Protein AF-A0A954EZQ6-F1 (afdb_monomer_lite)

Sequence (171 aa):
MSSPERQFYWQCGAFLAGLAVITGAFAAHGLQGQLEALYAGKTKEVMGQTVPAATKYLEDFKTAAQYQMYHAIGLLCLAATPGPSSLRSARVAAWSFLIGIGLFSGSLYLLVLTGLTWLGAITPFGGTAFIIGWGALALTTRSPGKNSRVVQMDSQEWDSATADTVVKPNS

Foldseek 3Di:
DDLVVLVVLLVVLVVLLVVLVVQLVCLVPPQLVVLCVVQPPHWDQDPNDTDRPSVVLSVLSNVLSVLSNVLSVLSNVLSPDDDDWPPVLSVLLSVLSVVLNCQASVLSVCCSVPVPCVSVVSNVVSVVSNVSNVVSSVNRDRPPDPPPVVVVVVVVVVVVVVVVVPPDDDD

Radius of gyration: 26.85 Å; chains: 1; bounding box: 71×43×84 Å

Secondary structure (DSSP, 8-state):
--HHHHHHHHHHHHHHHHHHHHHHHHHHHTHHHHHHHHTTT-EEEETTEEEEHHHHHHHHHHHHHHHHHHHHHHHHHHHH--S---HHHHHHHHHHHHHHIIIIIIHHHHHHHH--GGGGGTHHHHHHHHHHHHHHHHT---PPPTTHHHHHHHHHHHHHHHHTTSS----

Structure (mmCIF, N/CA/C/O backbone):
data_AF-A0A954EZQ6-F1
#
_entry.id   AF-A0A954EZQ6-F1
#
loop_
_atom_site.group_PDB
_atom_site.id
_atom_site.type_symbol
_atom_site.label_atom_id
_atom_site.label_alt_id
_atom_site.label_comp_id
_atom_site.label_asym_id
_atom_site.label_entity_id
_atom_site.label_seq_id
_atom_site.pdbx_PDB_ins_code
_atom_site.Cartn_x
_atom_site.Cartn_y
_atom_site.Cartn_z
_atom_site.occupancy
_atom_site.B_iso_or_equiv
_atom_site.auth_seq_id
_atom_site.auth_comp_id
_atom_site.auth_asym_id
_atom_site.auth_atom_id
_atom_site.pdbx_PDB_model_num
ATOM 1 N N . MET A 1 1 ? 11.420 -2.971 -21.369 1.00 74.94 1 MET A N 1
ATOM 2 C CA . MET A 1 1 ? 9.946 -3.077 -21.236 1.00 74.94 1 MET A CA 1
ATOM 3 C C . MET A 1 1 ? 9.306 -2.532 -22.500 1.00 74.94 1 MET A C 1
ATOM 5 O O . MET A 1 1 ? 9.811 -1.529 -23.000 1.00 74.94 1 MET A O 1
ATOM 9 N N . SER A 1 2 ? 8.281 -3.189 -23.047 1.00 81.81 2 SER A N 1
ATOM 10 C CA . SER A 1 2 ? 7.569 -2.676 -24.234 1.00 81.81 2 SER A CA 1
ATOM 11 C C . SER A 1 2 ? 6.758 -1.415 -23.888 1.00 81.81 2 SER A C 1
ATOM 13 O O . SER A 1 2 ? 6.499 -1.149 -22.710 1.00 81.81 2 SER A O 1
ATOM 15 N N . SER A 1 3 ? 6.384 -0.598 -24.881 1.00 83.44 3 SER A N 1
ATOM 16 C CA . SER A 1 3 ? 5.552 0.591 -24.632 1.00 83.44 3 SER A CA 1
ATOM 17 C C . SER A 1 3 ? 4.174 0.259 -24.034 1.00 83.44 3 SER A C 1
ATOM 19 O O . SER A 1 3 ? 3.806 0.954 -23.085 1.00 83.44 3 SER A O 1
ATOM 21 N N . PRO A 1 4 ? 3.455 -0.811 -24.448 1.00 89.06 4 PRO A N 1
ATOM 22 C CA . PRO A 1 4 ? 2.161 -1.140 -23.848 1.00 89.06 4 PRO A CA 1
ATOM 23 C C . PRO A 1 4 ? 2.285 -1.605 -22.393 1.00 89.06 4 PRO A C 1
ATOM 25 O O . PRO A 1 4 ? 1.511 -1.173 -21.546 1.00 89.06 4 PRO A O 1
ATOM 28 N N . GLU A 1 5 ? 3.293 -2.423 -22.062 1.00 88.75 5 GLU A N 1
ATOM 29 C CA . GLU A 1 5 ? 3.537 -2.855 -20.672 1.00 88.75 5 GLU A CA 1
ATOM 30 C C . GLU A 1 5 ? 3.806 -1.665 -19.747 1.00 88.75 5 GLU A C 1
ATOM 32 O O . GLU A 1 5 ? 3.310 -1.606 -18.625 1.00 88.75 5 GLU A O 1
ATOM 37 N N . ARG A 1 6 ? 4.581 -0.689 -20.226 1.00 90.62 6 ARG A N 1
ATOM 38 C CA . ARG A 1 6 ? 4.871 0.534 -19.476 1.00 90.62 6 ARG A CA 1
ATOM 39 C C 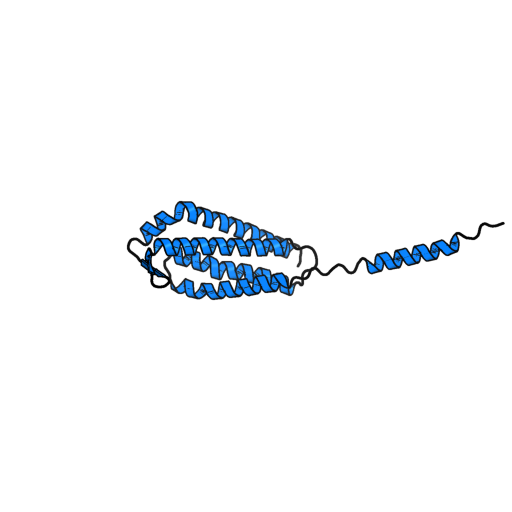. ARG A 1 6 ? 3.607 1.336 -19.196 1.00 90.62 6 ARG A C 1
ATOM 41 O O . ARG A 1 6 ? 3.417 1.786 -18.070 1.00 90.62 6 ARG A O 1
ATOM 48 N N . GLN A 1 7 ? 2.756 1.494 -20.207 1.00 93.62 7 GLN A N 1
ATOM 49 C CA . GLN A 1 7 ? 1.482 2.189 -20.070 1.00 93.62 7 GLN A CA 1
ATOM 50 C C . GLN A 1 7 ? 0.552 1.462 -19.095 1.00 93.62 7 GLN A C 1
ATOM 52 O O . GLN A 1 7 ? -0.052 2.110 -18.245 1.00 93.62 7 GLN A O 1
ATOM 57 N N . PHE A 1 8 ? 0.494 0.131 -19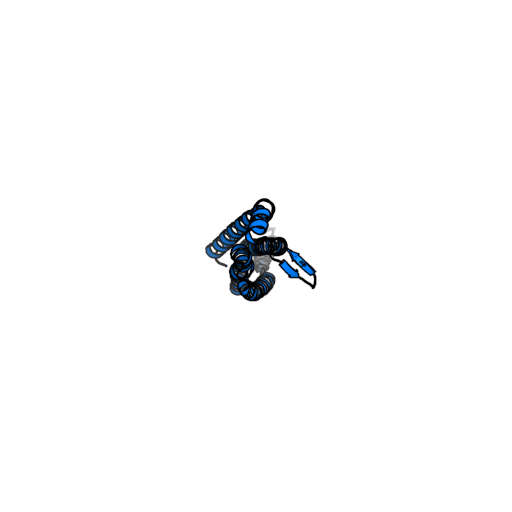.164 1.00 95.44 8 PHE A N 1
ATOM 58 C CA . PHE A 1 8 ? -0.272 -0.684 -18.225 1.00 95.44 8 PHE A CA 1
ATOM 59 C C . PHE A 1 8 ? 0.183 -0.455 -16.776 1.00 95.44 8 PHE A C 1
ATOM 61 O O . PHE A 1 8 ? -0.629 -0.107 -15.923 1.00 95.44 8 PHE A O 1
ATOM 68 N N . TYR A 1 9 ? 1.487 -0.558 -16.492 1.00 95.81 9 TYR A N 1
ATOM 69 C CA . TYR A 1 9 ? 1.998 -0.336 -15.134 1.00 95.81 9 TYR A CA 1
ATOM 70 C C . TYR A 1 9 ? 1.796 1.101 -14.649 1.00 95.81 9 TYR A C 1
ATOM 72 O O . TYR A 1 9 ? 1.488 1.307 -13.477 1.00 95.81 9 TYR A O 1
ATOM 80 N N . TRP A 1 10 ? 1.902 2.087 -15.542 1.00 96.88 10 TRP A N 1
ATOM 81 C CA . TRP A 1 10 ? 1.571 3.474 -15.227 1.00 96.88 10 TRP A CA 1
ATOM 82 C C . TRP A 1 10 ? 0.104 3.629 -14.809 1.00 96.88 10 TRP A C 1
ATOM 84 O O . TRP A 1 10 ? -0.184 4.215 -13.768 1.00 96.88 10 TRP A O 1
ATOM 94 N N . GLN A 1 11 ? -0.825 3.067 -15.589 1.00 98.19 11 GLN A N 1
ATOM 95 C CA . GLN A 1 11 ? -2.260 3.111 -15.299 1.00 98.19 11 GLN A CA 1
ATOM 96 C C . GLN A 1 11 ? -2.589 2.412 -13.978 1.00 98.19 11 GLN A C 1
ATOM 98 O O . GLN A 1 11 ? -3.281 2.990 -13.142 1.00 98.19 11 GLN A O 1
ATOM 103 N N . CYS A 1 12 ? -2.046 1.211 -13.753 1.00 98.31 12 CYS A N 1
ATOM 104 C CA . CYS A 1 12 ? -2.189 0.499 -12.485 1.00 98.31 12 CYS A CA 1
ATOM 105 C C . CYS A 1 12 ? -1.655 1.329 -11.313 1.00 98.31 12 CYS A C 1
ATOM 107 O O . CYS A 1 12 ? -2.338 1.459 -10.302 1.00 98.31 12 CYS A O 1
ATOM 109 N N . GLY A 1 13 ? -0.461 1.915 -11.444 1.00 98.38 13 GLY A N 1
ATOM 110 C CA . GLY A 1 13 ? 0.148 2.738 -10.400 1.00 98.38 13 GLY A CA 1
ATOM 111 C C . GLY A 1 13 ? -0.699 3.965 -10.070 1.00 98.38 13 GLY A C 1
ATOM 112 O O . GLY A 1 13 ? -0.988 4.215 -8.904 1.00 98.38 13 GLY A O 1
ATOM 113 N N . ALA A 1 14 ? -1.175 4.683 -11.087 1.00 98.62 14 ALA A N 1
ATOM 114 C CA . ALA A 1 14 ? -2.024 5.857 -10.904 1.00 98.62 14 ALA A CA 1
ATOM 115 C C . ALA A 1 14 ? -3.366 5.495 -10.249 1.00 98.62 14 ALA A C 1
ATOM 117 O O . ALA A 1 14 ? -3.800 6.158 -9.307 1.00 98.62 14 ALA A O 1
ATOM 118 N N . PHE A 1 15 ? -3.999 4.41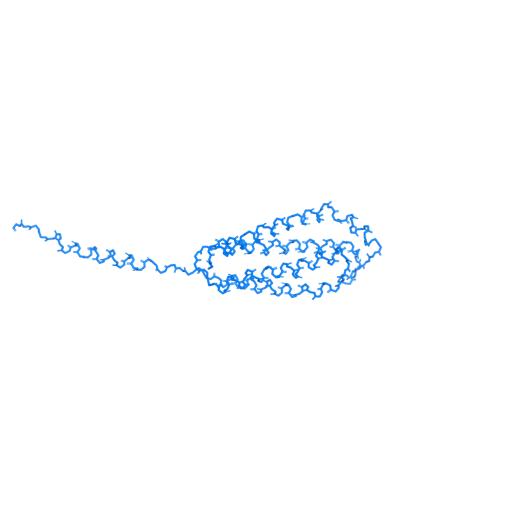3 -10.706 1.00 98.75 15 PHE A N 1
ATOM 119 C CA . PHE A 1 15 ? -5.259 3.931 -10.150 1.00 98.75 15 PHE A CA 1
ATOM 120 C C . PHE A 1 15 ? -5.112 3.506 -8.684 1.00 98.75 15 PHE A C 1
ATOM 122 O O . PHE A 1 15 ? -5.884 3.937 -7.828 1.00 98.75 15 PHE A O 1
ATOM 129 N N . LEU A 1 16 ? -4.084 2.714 -8.369 1.00 98.75 16 LEU A N 1
ATOM 130 C CA . LEU A 1 16 ? -3.816 2.251 -7.007 1.00 98.75 16 LEU A CA 1
ATOM 131 C C . LEU A 1 16 ? -3.428 3.404 -6.075 1.00 98.75 16 LEU A C 1
ATOM 133 O O . LEU A 1 16 ? -3.856 3.413 -4.922 1.00 98.75 16 LEU A O 1
ATOM 137 N N . ALA A 1 17 ? -2.686 4.403 -6.559 1.00 98.75 17 ALA A N 1
ATOM 138 C CA . ALA A 1 17 ? -2.405 5.616 -5.795 1.00 98.75 17 ALA A CA 1
ATOM 139 C C . ALA A 1 17 ? -3.699 6.391 -5.491 1.00 98.75 17 ALA A C 1
ATOM 141 O O . ALA A 1 17 ? -3.933 6.764 -4.344 1.00 98.75 17 ALA A O 1
ATOM 142 N N . GLY A 1 18 ? -4.585 6.559 -6.478 1.00 98.75 18 GLY A N 1
ATOM 143 C CA . GLY A 1 18 ? -5.896 7.186 -6.281 1.00 98.75 18 GLY A CA 1
ATOM 144 C C . GLY A 1 18 ? -6.752 6.456 -5.240 1.00 98.75 18 GLY A C 1
ATOM 145 O O . GLY A 1 18 ? -7.281 7.081 -4.321 1.00 98.75 18 GLY A O 1
ATOM 146 N N . LEU A 1 19 ? -6.818 5.123 -5.311 1.00 98.75 19 LEU A N 1
ATOM 147 C CA . LEU A 1 19 ? -7.505 4.309 -4.303 1.00 98.75 19 LEU A CA 1
ATOM 148 C C . LEU A 1 19 ? -6.882 4.449 -2.904 1.00 98.75 19 LEU A C 1
ATOM 150 O O . LEU A 1 19 ? -7.604 4.446 -1.906 1.00 98.75 19 LEU A O 1
ATOM 154 N N . ALA A 1 20 ? -5.561 4.604 -2.811 1.00 98.62 20 ALA A N 1
ATOM 155 C CA . ALA A 1 20 ? -4.883 4.815 -1.535 1.00 98.62 20 ALA A CA 1
ATOM 156 C C . ALA A 1 20 ? -5.244 6.178 -0.924 1.00 98.62 20 ALA A C 1
ATOM 158 O O . ALA A 1 20 ? -5.446 6.268 0.284 1.00 98.62 20 ALA A O 1
ATOM 159 N N . VAL A 1 21 ? -5.401 7.225 -1.746 1.00 98.56 21 VAL A N 1
ATOM 160 C CA . VAL A 1 21 ? -5.910 8.528 -1.280 1.00 98.56 21 VAL A CA 1
ATOM 161 C C . VAL A 1 21 ? -7.342 8.399 -0.770 1.00 98.56 21 VAL A C 1
ATOM 163 O O . VAL A 1 21 ? -7.634 8.869 0.325 1.00 98.56 21 VAL A O 1
ATOM 166 N N . ILE A 1 22 ? -8.225 7.739 -1.528 1.00 98.50 22 ILE A N 1
ATOM 167 C CA . ILE A 1 22 ? -9.637 7.564 -1.150 1.00 98.50 22 ILE A CA 1
ATOM 168 C C . ILE A 1 22 ? -9.747 6.832 0.190 1.00 98.50 22 ILE A C 1
ATOM 170 O O . ILE A 1 22 ? -10.408 7.307 1.113 1.00 98.50 22 ILE A O 1
ATOM 174 N N . THR A 1 23 ? -9.066 5.692 0.318 1.00 98.12 23 THR A N 1
ATOM 175 C CA . THR A 1 23 ? -9.073 4.901 1.556 1.00 98.12 23 THR A CA 1
ATOM 176 C C . THR A 1 23 ? -8.411 5.651 2.713 1.00 98.12 23 THR A C 1
ATOM 178 O O . THR A 1 23 ? -8.950 5.651 3.816 1.00 98.12 23 THR A O 1
ATOM 181 N N . GLY A 1 24 ? -7.302 6.357 2.482 1.00 97.88 24 GLY A N 1
ATOM 182 C CA . GLY A 1 24 ? -6.643 7.179 3.499 1.00 97.88 24 GLY A CA 1
ATOM 183 C C . GLY A 1 24 ? -7.519 8.327 4.012 1.00 97.88 24 GLY A C 1
ATOM 184 O O . GLY A 1 24 ? -7.630 8.521 5.222 1.00 97.88 24 GLY A O 1
ATOM 185 N N . ALA A 1 25 ? -8.199 9.047 3.116 1.00 97.88 25 ALA A N 1
ATOM 186 C CA . ALA A 1 25 ? -9.134 10.114 3.476 1.00 97.88 25 ALA A CA 1
ATOM 187 C C . ALA A 1 25 ? -10.344 9.569 4.248 1.00 97.88 25 ALA A C 1
ATOM 189 O O . ALA A 1 25 ? -10.742 10.133 5.269 1.00 97.88 25 ALA A O 1
ATOM 190 N N . PHE A 1 26 ? -10.886 8.428 3.809 1.00 97.19 26 PHE A N 1
ATOM 191 C CA . PHE A 1 26 ? -11.951 7.734 4.527 1.00 97.19 26 PHE A CA 1
ATOM 192 C C . PHE A 1 26 ? -11.509 7.324 5.937 1.00 97.19 26 PHE A C 1
ATOM 194 O O . PHE A 1 26 ? -12.237 7.557 6.900 1.00 97.19 26 PHE A O 1
ATOM 201 N N . ALA A 1 27 ? -10.289 6.805 6.088 1.00 97.12 27 ALA A N 1
ATOM 202 C CA . ALA A 1 27 ? -9.722 6.469 7.389 1.00 97.12 27 ALA A CA 1
ATOM 203 C C . ALA A 1 27 ? -9.563 7.699 8.296 1.00 97.12 27 ALA A C 1
ATOM 205 O O . ALA A 1 27 ? -9.825 7.625 9.492 1.00 97.12 27 ALA A O 1
ATOM 206 N N . ALA A 1 28 ? -9.132 8.833 7.743 1.00 94.69 28 ALA A N 1
ATOM 207 C CA . ALA A 1 28 ? -8.884 10.051 8.509 1.00 94.69 28 ALA A CA 1
ATOM 208 C C . ALA A 1 28 ? -10.167 10.738 9.004 1.00 94.69 28 ALA A C 1
ATOM 210 O O . ALA A 1 28 ? -10.143 11.345 10.072 1.00 94.69 28 ALA A O 1
ATOM 211 N N . HIS A 1 29 ? -11.264 10.650 8.246 1.00 94.38 29 HIS A N 1
ATOM 212 C CA . HIS A 1 29 ? -12.448 11.481 8.494 1.00 94.38 29 HIS A CA 1
ATOM 213 C C . HIS A 1 29 ? -13.752 10.710 8.731 1.00 94.38 29 HIS A C 1
ATOM 215 O O . HIS A 1 29 ? -14.646 11.250 9.373 1.00 94.38 29 HIS A O 1
ATOM 221 N N . GLY A 1 30 ? -13.893 9.479 8.225 1.00 93.06 30 GLY A N 1
ATOM 222 C CA . GLY A 1 30 ? -15.172 8.752 8.242 1.00 93.06 30 GLY A CA 1
ATOM 223 C C . GLY A 1 30 ? -15.158 7.410 8.973 1.00 93.06 30 GLY A C 1
ATOM 224 O O . GLY A 1 30 ? -16.184 6.988 9.502 1.00 93.06 30 GLY A O 1
ATOM 225 N N . LEU A 1 31 ? -14.011 6.730 9.023 1.00 95.19 31 LEU A N 1
ATOM 226 C CA . LEU A 1 31 ? -13.949 5.338 9.471 1.00 95.19 31 LEU A CA 1
ATOM 227 C C . LEU A 1 31 ? -13.983 5.176 10.997 1.00 95.19 31 LEU A C 1
ATOM 229 O O . LEU A 1 31 ? -14.521 4.187 11.487 1.00 95.19 31 LEU A O 1
ATOM 233 N N . GLN A 1 32 ? -13.430 6.128 11.758 1.00 94.38 32 GLN A N 1
ATOM 234 C CA . GLN A 1 32 ? -13.267 5.984 13.210 1.00 94.38 32 GLN A CA 1
ATOM 235 C C . GLN A 1 32 ? -14.593 5.685 13.925 1.00 94.38 32 GLN A C 1
ATOM 237 O O . GLN A 1 32 ? -14.692 4.673 14.616 1.00 94.38 32 GLN A O 1
ATOM 242 N N . GLY A 1 33 ? -15.626 6.504 13.701 1.00 93.50 33 GLY A N 1
ATOM 243 C CA . GLY A 1 33 ? -16.929 6.309 14.345 1.00 93.50 33 GLY A CA 1
ATOM 244 C C . GLY A 1 33 ? -17.602 4.986 13.957 1.00 93.50 33 GLY A C 1
ATOM 245 O O . GLY A 1 33 ? -18.256 4.354 14.783 1.00 93.50 33 GLY A O 1
ATOM 246 N N . GLN A 1 34 ? -17.393 4.510 12.723 1.00 95.06 34 GLN A N 1
ATOM 247 C CA . GLN A 1 34 ? -17.907 3.206 12.293 1.00 95.06 34 GLN A CA 1
ATOM 248 C C . GLN A 1 34 ? -17.207 2.051 13.015 1.00 95.06 34 GLN A C 1
ATOM 250 O O . GLN A 1 34 ? -17.867 1.097 13.420 1.00 95.06 34 GLN A O 1
ATOM 255 N N . LEU A 1 35 ? -15.887 2.136 13.208 1.00 96.19 35 LEU A N 1
ATOM 256 C CA . LEU A 1 35 ? -15.131 1.119 13.941 1.00 96.19 35 LEU A CA 1
ATOM 257 C C . LEU A 1 35 ? -15.452 1.131 15.437 1.00 96.19 35 LEU A C 1
ATOM 259 O O . LEU A 1 35 ? -15.553 0.062 16.035 1.00 96.19 35 LEU A O 1
ATOM 263 N N . GLU A 1 36 ? -15.643 2.308 16.035 1.00 95.44 36 GLU A N 1
ATOM 264 C CA . GLU A 1 36 ? -16.081 2.444 17.429 1.00 95.44 36 GLU A CA 1
ATOM 265 C C . GLU A 1 36 ? -17.443 1.780 17.651 1.00 95.44 36 GLU A C 1
ATOM 267 O O . GLU A 1 36 ? -17.610 1.059 18.632 1.00 95.44 36 GLU A O 1
ATOM 272 N N . ALA A 1 37 ? -18.382 1.934 16.711 1.00 94.75 37 ALA A N 1
ATOM 273 C CA . ALA A 1 37 ? -19.671 1.249 16.756 1.00 94.75 37 ALA A CA 1
ATOM 274 C C . ALA A 1 37 ? -19.544 -0.270 16.513 1.00 94.75 37 ALA A C 1
ATOM 276 O O . ALA A 1 37 ? -20.093 -1.068 17.272 1.00 94.75 37 ALA A O 1
ATOM 277 N N . LEU A 1 38 ? -18.801 -0.687 15.480 1.00 94.31 38 LEU A N 1
ATOM 278 C CA . LEU A 1 38 ? -18.662 -2.094 15.074 1.00 94.31 38 LEU A CA 1
ATOM 279 C C . LEU A 1 38 ? -17.896 -2.948 16.102 1.00 94.31 38 LEU A C 1
ATOM 281 O O . LEU A 1 38 ? -18.148 -4.149 16.247 1.00 94.31 38 LEU A O 1
ATOM 285 N N . TYR A 1 39 ? -16.959 -2.334 16.825 1.00 94.88 39 TYR A N 1
ATOM 286 C CA . TYR A 1 39 ? -16.093 -2.995 17.801 1.00 94.88 39 TYR A CA 1
ATOM 287 C C . TYR A 1 39 ? -16.264 -2.446 19.225 1.00 94.88 39 TYR A C 1
ATOM 289 O O . TYR A 1 39 ? -15.358 -2.594 20.048 1.00 94.88 39 TYR A O 1
ATOM 297 N N . ALA A 1 40 ? -17.420 -1.853 19.535 1.00 94.06 40 ALA A N 1
ATOM 298 C CA . ALA A 1 40 ? -17.735 -1.326 20.860 1.00 94.06 40 ALA A CA 1
ATOM 299 C C . ALA A 1 40 ? -17.470 -2.367 21.963 1.00 94.06 40 ALA A C 1
ATOM 301 O O . ALA A 1 40 ? -17.889 -3.523 21.870 1.00 94.06 40 ALA A O 1
ATOM 302 N N . GLY A 1 41 ? -16.733 -1.962 23.001 1.00 90.19 41 GLY A N 1
ATOM 303 C CA . GLY A 1 41 ? -16.384 -2.818 24.140 1.00 90.19 41 GLY A CA 1
ATOM 304 C C . GLY A 1 41 ? -15.359 -3.924 23.853 1.00 90.19 41 GLY A C 1
ATOM 305 O O . GLY A 1 41 ? -14.958 -4.620 24.782 1.00 90.19 41 GLY A O 1
ATOM 306 N N . LYS A 1 42 ? -14.895 -4.092 22.606 1.00 93.62 42 LYS A N 1
ATOM 307 C CA . LYS A 1 42 ? -13.824 -5.041 22.272 1.00 93.62 42 LYS A CA 1
ATOM 308 C C . LYS A 1 42 ? -12.465 -4.382 22.459 1.00 93.62 42 LYS A C 1
ATOM 310 O O . LYS A 1 42 ? -12.241 -3.244 22.043 1.00 93.62 42 LYS A O 1
ATOM 315 N N . THR A 1 43 ? -11.531 -5.131 23.021 1.00 93.38 43 THR A N 1
ATOM 316 C CA . THR A 1 43 ? -10.154 -4.693 23.238 1.00 93.38 43 THR A CA 1
ATOM 317 C C . THR A 1 43 ? -9.173 -5.610 22.524 1.00 93.38 43 THR A C 1
ATOM 319 O O . THR A 1 43 ? -9.486 -6.754 22.185 1.00 93.38 43 THR A O 1
ATOM 322 N N . LYS A 1 44 ? -7.979 -5.084 22.263 1.00 90.88 44 LYS A N 1
ATOM 323 C CA . LYS A 1 44 ? -6.827 -5.851 21.805 1.00 90.88 44 LYS A CA 1
ATOM 324 C C . LYS A 1 44 ? -5.632 -5.543 22.681 1.00 90.88 44 LYS A C 1
ATOM 326 O O . LYS A 1 44 ? -5.414 -4.398 23.064 1.00 90.88 44 LYS A O 1
ATOM 331 N N . GLU A 1 45 ? -4.855 -6.572 22.963 1.00 90.31 45 GLU A N 1
ATOM 332 C CA . GLU A 1 45 ? -3.577 -6.414 23.632 1.00 90.31 45 GLU A CA 1
ATOM 333 C C . GLU A 1 45 ? -2.500 -6.121 22.584 1.00 90.31 45 GLU A C 1
ATOM 335 O O . GLU A 1 45 ? -2.318 -6.873 21.624 1.00 90.31 45 GLU A O 1
ATOM 340 N N . VAL A 1 46 ? -1.815 -4.994 22.741 1.00 86.50 46 VAL A N 1
ATOM 341 C CA . VAL A 1 46 ? -0.726 -4.551 21.873 1.00 86.50 46 VAL A CA 1
ATOM 342 C C . VAL A 1 46 ? 0.440 -4.194 22.780 1.00 86.50 46 VAL A C 1
ATOM 344 O O . VAL A 1 46 ? 0.329 -3.300 23.611 1.00 86.50 46 VAL A O 1
ATOM 347 N N . MET A 1 47 ? 1.552 -4.921 22.650 1.00 85.31 47 MET A N 1
ATOM 348 C CA . MET A 1 47 ? 2.769 -4.701 23.450 1.00 85.31 47 MET A CA 1
ATOM 349 C C . MET A 1 47 ? 2.518 -4.702 24.975 1.00 85.31 47 MET A C 1
ATOM 351 O O . MET A 1 47 ? 3.102 -3.906 25.705 1.00 85.31 47 MET A O 1
ATOM 355 N N . GLY A 1 48 ? 1.630 -5.578 25.458 1.00 87.44 48 GLY A N 1
ATOM 356 C CA . GLY A 1 48 ? 1.274 -5.673 26.881 1.00 87.44 48 GLY A CA 1
ATOM 357 C C . GLY A 1 48 ? 0.301 -4.596 27.373 1.00 87.44 48 GLY A C 1
ATOM 358 O O . GLY A 1 48 ? -0.015 -4.549 28.559 1.00 87.44 48 GLY A O 1
ATOM 359 N N . GLN A 1 49 ? -0.186 -3.721 26.487 1.00 90.06 49 GLN A N 1
ATOM 360 C CA . GLN A 1 49 ? -1.198 -2.717 26.804 1.00 90.06 49 GLN A CA 1
ATOM 361 C C . GLN A 1 49 ? -2.535 -3.079 26.163 1.00 90.06 49 GLN A C 1
ATOM 363 O O . GLN A 1 49 ? -2.611 -3.446 24.991 1.00 90.06 49 GLN A O 1
ATOM 368 N N . THR A 1 50 ? -3.613 -2.960 26.937 1.00 90.88 50 THR A N 1
ATOM 369 C CA . THR A 1 50 ? -4.971 -3.173 26.431 1.00 90.88 50 THR A CA 1
ATOM 370 C C . THR A 1 50 ? -5.471 -1.887 25.789 1.00 90.88 50 THR A C 1
ATOM 372 O O . THR A 1 50 ? -5.686 -0.891 26.477 1.00 90.88 50 THR A O 1
ATOM 375 N N . VAL A 1 51 ? -5.669 -1.913 24.474 1.00 93.50 51 VAL A N 1
ATOM 376 C CA . VAL A 1 51 ? -6.200 -0.788 23.698 1.00 93.50 51 VAL A CA 1
ATOM 377 C C . VAL A 1 51 ? -7.576 -1.129 23.122 1.00 93.50 51 VAL A C 1
ATOM 379 O O . VAL A 1 51 ? -7.874 -2.308 22.889 1.00 93.50 51 VAL A O 1
ATOM 382 N N . PRO A 1 52 ? -8.444 -0.134 22.870 1.00 94.75 52 PRO A N 1
ATOM 383 C CA . PRO A 1 52 ? -9.693 -0.367 22.154 1.00 94.75 52 PRO A CA 1
ATOM 384 C C . PRO A 1 52 ? -9.430 -1.022 20.791 1.00 94.75 52 PRO A C 1
ATOM 386 O O . PRO A 1 52 ? -8.550 -0.603 20.042 1.00 94.75 52 PRO A O 1
ATOM 389 N N . ALA A 1 53 ? -10.203 -2.044 20.423 1.00 94.81 53 ALA A N 1
ATOM 390 C CA . ALA A 1 53 ? -10.011 -2.718 19.138 1.00 94.81 53 ALA A CA 1
ATOM 391 C C . ALA A 1 53 ? -10.211 -1.753 17.954 1.00 94.81 53 ALA A C 1
ATOM 393 O O . ALA A 1 53 ? -9.502 -1.849 16.955 1.00 94.81 53 ALA A O 1
ATOM 394 N N . ALA A 1 54 ? -11.128 -0.789 18.096 1.00 95.31 54 ALA A N 1
ATOM 395 C CA . ALA A 1 54 ? -11.395 0.237 17.093 1.00 95.31 54 ALA A CA 1
ATOM 396 C C . ALA A 1 54 ? -10.157 1.086 16.757 1.00 95.31 54 ALA A C 1
ATOM 398 O O . ALA A 1 54 ? -9.898 1.327 15.579 1.00 95.31 54 ALA A O 1
ATOM 399 N N . THR A 1 55 ? -9.360 1.492 17.754 1.00 94.94 55 THR A N 1
ATOM 400 C CA . THR A 1 55 ? -8.159 2.310 17.513 1.00 94.94 55 THR A CA 1
ATOM 401 C C . THR A 1 55 ? -7.094 1.503 16.784 1.00 94.94 55 THR A C 1
ATOM 403 O O . THR A 1 55 ? -6.571 1.957 15.769 1.00 94.94 55 THR A O 1
ATOM 406 N N . LYS A 1 56 ? -6.850 0.263 17.223 1.00 95.56 56 LYS A N 1
ATOM 407 C CA . LYS A 1 56 ? -5.896 -0.631 16.558 1.00 95.56 56 LYS A CA 1
ATOM 408 C C . LYS A 1 56 ? -6.284 -0.912 15.104 1.00 95.56 56 LYS A C 1
ATOM 410 O O . LYS A 1 56 ? -5.435 -0.883 14.219 1.00 95.56 56 LYS A O 1
ATOM 415 N N . TYR A 1 57 ? -7.563 -1.170 14.842 1.00 96.56 57 TYR A N 1
ATOM 416 C CA . TYR A 1 57 ? -8.041 -1.410 13.482 1.00 96.56 57 TYR A CA 1
ATOM 417 C C . TYR A 1 57 ? -8.007 -0.153 12.607 1.00 96.56 57 TYR A C 1
ATOM 419 O O . TYR A 1 57 ? -7.719 -0.246 11.415 1.00 96.56 57 TYR A O 1
ATOM 427 N N . LEU A 1 58 ? -8.240 1.028 13.180 1.00 97.44 58 LEU A N 1
ATOM 428 C CA . LEU A 1 58 ? -8.076 2.285 12.459 1.00 97.44 58 LEU A CA 1
ATOM 429 C C . LEU A 1 58 ? -6.619 2.494 12.020 1.00 97.44 58 LEU A C 1
ATOM 431 O O . LEU A 1 58 ? -6.371 2.914 10.890 1.00 97.44 58 LEU A O 1
ATOM 435 N N . GLU A 1 59 ? -5.661 2.184 12.894 1.00 96.88 59 GLU A N 1
ATOM 436 C CA . GLU A 1 59 ? -4.233 2.217 12.568 1.00 96.88 59 GLU A CA 1
ATOM 437 C C . GLU A 1 59 ? -3.881 1.213 11.468 1.00 96.88 59 GLU A C 1
ATOM 439 O O . GLU A 1 59 ? -3.258 1.602 10.483 1.00 96.88 59 GLU A O 1
ATOM 444 N N . ASP A 1 60 ? -4.358 -0.031 11.563 1.00 97.19 60 ASP A N 1
ATOM 445 C CA . ASP A 1 60 ? -4.125 -1.057 10.537 1.00 97.19 60 ASP A CA 1
ATOM 446 C C . ASP A 1 60 ? -4.656 -0.631 9.161 1.00 97.19 60 ASP A C 1
ATOM 448 O O . ASP A 1 60 ? -3.988 -0.818 8.141 1.00 97.19 60 ASP A O 1
ATOM 452 N N . PHE A 1 61 ? -5.828 0.007 9.122 1.00 98.31 61 PHE A N 1
ATOM 453 C CA . PHE A 1 61 ? -6.403 0.534 7.885 1.00 98.31 61 PHE A CA 1
ATOM 454 C C . PHE A 1 61 ? -5.558 1.676 7.300 1.00 98.31 61 PHE A C 1
ATOM 456 O O . PHE A 1 61 ? -5.335 1.737 6.087 1.00 98.31 61 PHE A O 1
ATOM 463 N N . LYS A 1 62 ? -5.048 2.577 8.151 1.00 98.31 62 LYS A N 1
ATOM 464 C CA . LYS A 1 62 ? -4.129 3.647 7.730 1.00 98.31 62 LYS A CA 1
ATOM 465 C C . LYS A 1 62 ? -2.815 3.070 7.204 1.00 98.31 62 LYS A C 1
ATOM 467 O O . LYS A 1 62 ? -2.346 3.505 6.152 1.00 98.31 62 LYS A O 1
ATOM 472 N N . THR A 1 63 ? -2.255 2.061 7.872 1.00 98.19 63 THR A N 1
ATOM 473 C CA . THR A 1 63 ? -1.057 1.347 7.413 1.00 98.19 63 THR A CA 1
ATOM 474 C C . THR A 1 63 ? -1.287 0.703 6.048 1.00 98.19 63 THR A C 1
ATOM 476 O O . THR A 1 63 ? -0.447 0.850 5.162 1.00 98.19 63 THR A O 1
ATOM 479 N N . ALA A 1 64 ? -2.437 0.062 5.830 1.00 98.38 64 ALA A N 1
ATOM 480 C CA . ALA A 1 64 ? -2.797 -0.517 4.538 1.00 98.38 64 ALA A CA 1
ATOM 481 C C . ALA A 1 64 ? -2.776 0.528 3.407 1.00 98.38 64 ALA A C 1
ATOM 483 O O . ALA A 1 64 ? -2.130 0.300 2.380 1.00 98.38 64 ALA A O 1
ATOM 484 N N . ALA A 1 65 ? -3.400 1.693 3.626 1.00 98.69 65 ALA A N 1
ATOM 485 C CA . ALA A 1 65 ? -3.423 2.799 2.665 1.00 98.69 65 ALA A CA 1
ATOM 486 C C . ALA A 1 65 ? -2.042 3.400 2.406 1.00 98.69 65 ALA A C 1
ATOM 488 O O . ALA A 1 65 ? -1.671 3.641 1.256 1.00 98.69 65 ALA A O 1
ATOM 489 N N . GLN A 1 66 ? -1.244 3.585 3.454 1.00 98.56 66 GLN A N 1
ATOM 490 C CA . GLN A 1 66 ? 0.110 4.109 3.329 1.00 98.56 66 GLN A CA 1
ATOM 491 C C . GLN A 1 66 ? 1.014 3.164 2.525 1.00 98.56 66 GLN A C 1
ATOM 493 O O . GLN A 1 66 ? 1.690 3.596 1.589 1.00 98.56 66 GLN A O 1
ATOM 498 N N . TYR A 1 67 ? 0.985 1.864 2.834 1.00 98.50 67 TYR A N 1
ATOM 499 C CA . TYR A 1 67 ? 1.743 0.869 2.079 1.00 98.50 67 TYR A CA 1
ATOM 500 C C . TYR A 1 67 ? 1.237 0.759 0.639 1.00 98.50 67 TYR A C 1
ATOM 502 O O . TYR A 1 67 ? 2.056 0.681 -0.274 1.00 98.50 67 TYR A O 1
ATOM 510 N N . GLN A 1 68 ? -0.075 0.836 0.397 1.00 98.81 68 GLN A N 1
ATOM 511 C CA . GLN A 1 68 ? -0.605 0.867 -0.966 1.00 98.81 68 GLN A CA 1
ATOM 512 C C . GLN A 1 68 ? -0.039 2.056 -1.753 1.00 98.81 68 GLN A C 1
ATOM 514 O O . GLN A 1 68 ? 0.436 1.872 -2.874 1.00 98.81 68 GLN A O 1
ATOM 519 N N . MET A 1 69 ? -0.028 3.252 -1.154 1.00 98.75 69 MET A N 1
ATOM 520 C CA . MET A 1 69 ? 0.497 4.466 -1.781 1.00 98.75 69 MET A CA 1
ATOM 521 C C . MET A 1 69 ? 1.981 4.335 -2.143 1.00 98.75 69 MET A C 1
ATOM 523 O O . MET A 1 69 ? 2.359 4.594 -3.284 1.00 98.75 69 MET A O 1
ATOM 527 N N . TYR A 1 70 ? 2.831 3.899 -1.211 1.00 98.56 70 TYR A N 1
ATOM 528 C CA . TYR A 1 70 ? 4.274 3.799 -1.461 1.00 98.56 70 TYR A CA 1
ATOM 529 C C . TYR A 1 70 ? 4.618 2.851 -2.611 1.00 98.56 70 TYR A C 1
ATOM 531 O O . TYR A 1 70 ? 5.470 3.166 -3.443 1.00 98.56 70 TYR A O 1
ATOM 539 N N . HIS A 1 71 ? 3.929 1.717 -2.705 1.00 98.56 71 HIS A N 1
ATOM 540 C CA . HIS A 1 71 ? 4.194 0.733 -3.754 1.00 98.56 71 HIS A CA 1
ATOM 541 C C . HIS A 1 71 ? 3.537 1.113 -5.085 1.00 98.56 71 HIS A C 1
ATOM 543 O O . HIS A 1 71 ? 4.099 0.831 -6.143 1.00 98.56 71 HIS A O 1
ATOM 549 N N . ALA A 1 72 ? 2.413 1.836 -5.057 1.00 98.69 72 ALA A N 1
ATOM 550 C CA . ALA A 1 72 ? 1.847 2.467 -6.244 1.00 98.69 72 ALA A CA 1
ATOM 551 C C . ALA A 1 72 ? 2.797 3.529 -6.828 1.00 98.69 72 ALA A C 1
ATOM 553 O O . ALA A 1 72 ? 3.034 3.544 -8.036 1.00 98.69 72 ALA A O 1
ATOM 554 N N . ILE A 1 73 ? 3.421 4.354 -5.976 1.00 98.44 73 ILE A N 1
ATOM 555 C CA . ILE A 1 73 ? 4.474 5.296 -6.384 1.00 98.44 73 ILE A CA 1
ATOM 556 C C . ILE A 1 73 ? 5.684 4.542 -6.946 1.00 98.44 73 ILE A C 1
ATOM 558 O O . ILE A 1 73 ? 6.189 4.912 -8.002 1.00 98.44 73 ILE A O 1
ATOM 562 N N . GLY A 1 74 ? 6.120 3.453 -6.305 1.00 97.25 74 GLY A N 1
ATOM 563 C CA . GLY A 1 74 ? 7.179 2.588 -6.836 1.00 97.25 74 GLY A CA 1
ATOM 564 C C . GLY A 1 74 ? 6.876 2.083 -8.253 1.00 97.25 74 GLY A C 1
ATOM 565 O O . GLY A 1 74 ? 7.748 2.114 -9.125 1.00 97.25 74 GLY A O 1
ATOM 566 N N . LEU A 1 75 ? 5.625 1.693 -8.517 1.00 97.44 75 LEU A N 1
ATOM 567 C CA . LEU A 1 75 ? 5.162 1.257 -9.836 1.00 97.44 75 LEU A CA 1
ATOM 568 C C . LEU A 1 75 ? 5.149 2.403 -10.866 1.00 97.44 75 LEU A C 1
ATOM 570 O O . LEU A 1 75 ? 5.578 2.208 -12.005 1.00 97.44 75 LEU A O 1
ATOM 574 N N . LEU A 1 76 ? 4.729 3.608 -10.463 1.00 97.38 76 LEU A N 1
ATOM 575 C CA . LEU A 1 76 ? 4.801 4.815 -11.296 1.00 97.38 76 LEU A CA 1
ATOM 576 C C . LEU A 1 76 ? 6.250 5.173 -11.650 1.00 97.38 76 LEU A C 1
ATOM 578 O O . LEU A 1 76 ? 6.554 5.406 -12.819 1.00 97.38 76 LEU A O 1
ATOM 582 N N . CYS A 1 77 ? 7.159 5.153 -10.673 1.00 94.62 77 CYS A N 1
ATOM 583 C CA . CYS A 1 77 ? 8.587 5.399 -10.880 1.00 94.62 77 CYS A CA 1
ATOM 584 C C . CYS A 1 77 ? 9.214 4.375 -11.838 1.00 94.62 77 CYS A C 1
ATOM 586 O O . CYS A 1 77 ? 9.991 4.736 -12.728 1.00 94.62 77 CYS A O 1
ATOM 588 N N . LEU A 1 78 ? 8.850 3.097 -11.697 1.00 93.44 78 LEU A N 1
ATOM 589 C CA . LEU A 1 78 ? 9.288 2.042 -12.606 1.00 93.44 78 LEU A CA 1
ATOM 590 C C . LEU A 1 78 ? 8.812 2.308 -14.042 1.00 93.44 78 LEU A C 1
ATOM 592 O O . LEU A 1 78 ? 9.609 2.238 -14.979 1.00 93.44 78 LEU A O 1
ATOM 596 N N . ALA A 1 79 ? 7.530 2.633 -14.223 1.00 93.06 79 ALA A N 1
ATOM 597 C CA . ALA A 1 79 ? 6.961 2.926 -15.535 1.00 93.06 79 ALA A CA 1
ATOM 598 C C . ALA A 1 79 ? 7.565 4.198 -16.161 1.00 93.06 79 ALA A C 1
ATOM 600 O O . ALA A 1 79 ? 7.828 4.226 -17.365 1.00 93.06 79 ALA A O 1
ATOM 601 N N . ALA A 1 80 ? 7.861 5.214 -15.347 1.00 91.50 80 ALA A N 1
ATOM 602 C CA . ALA A 1 80 ? 8.480 6.466 -15.778 1.00 91.50 80 ALA A CA 1
ATOM 603 C C . ALA A 1 80 ? 9.958 6.324 -16.176 1.00 91.50 80 ALA A C 1
ATOM 605 O O . ALA A 1 80 ? 10.504 7.220 -16.816 1.00 91.50 80 ALA A O 1
ATOM 606 N N . THR A 1 81 ? 10.628 5.225 -15.812 1.00 86.06 81 THR A N 1
ATOM 607 C CA . THR A 1 81 ? 12.063 5.061 -16.076 1.00 86.06 81 THR A CA 1
ATOM 608 C C . THR A 1 81 ? 12.332 4.906 -17.584 1.00 86.06 81 THR A C 1
ATOM 610 O O . THR A 1 81 ? 11.876 3.932 -18.198 1.00 86.06 81 THR A O 1
ATOM 613 N N . PRO A 1 82 ? 13.080 5.839 -18.209 1.00 75.75 82 PRO A N 1
ATOM 614 C CA . PRO A 1 82 ? 13.380 5.785 -19.635 1.00 75.75 82 PRO A CA 1
ATOM 615 C C . PRO A 1 82 ? 14.479 4.758 -19.946 1.00 75.75 82 PRO A C 1
ATOM 617 O O . PRO A 1 82 ? 15.340 4.467 -19.116 1.00 75.75 82 PRO A O 1
ATOM 620 N N . GLY A 1 83 ? 14.468 4.246 -21.179 1.00 69.62 83 GLY A N 1
ATOM 621 C CA . GLY A 1 83 ? 15.487 3.331 -21.699 1.00 69.62 83 GLY A CA 1
ATOM 622 C C . GLY A 1 83 ? 15.178 1.836 -21.517 1.00 69.62 83 GLY A C 1
ATOM 623 O O . GLY A 1 83 ? 14.117 1.454 -21.004 1.00 69.62 83 GLY A O 1
ATOM 624 N N . PRO A 1 84 ? 16.081 0.963 -21.997 1.00 61.53 84 PRO A N 1
ATOM 625 C CA . PRO A 1 84 ? 15.950 -0.477 -21.852 1.00 61.53 84 PRO A CA 1
ATOM 626 C C . PRO A 1 84 ? 16.317 -0.876 -20.420 1.00 61.53 84 PRO A C 1
ATOM 628 O O . PRO A 1 84 ? 17.471 -1.154 -20.111 1.00 61.53 84 PRO A O 1
ATOM 631 N N . SER A 1 85 ? 15.326 -0.916 -19.532 1.00 62.81 85 SER A N 1
ATOM 632 C CA . SER A 1 85 ? 15.454 -1.673 -18.288 1.00 62.81 85 SER A CA 1
ATOM 633 C C . SER A 1 85 ? 15.586 -3.162 -18.612 1.00 62.81 85 SER A C 1
ATOM 635 O O . SER A 1 85 ? 14.965 -3.647 -19.570 1.00 62.81 85 SER A O 1
ATOM 637 N N . SER A 1 86 ? 16.362 -3.903 -17.810 1.00 70.12 86 SER A N 1
ATOM 638 C CA . SER A 1 86 ? 16.332 -5.368 -17.854 1.00 70.12 86 SER A CA 1
ATOM 639 C C . SER A 1 86 ? 14.875 -5.819 -17.740 1.00 70.12 86 SER A C 1
ATOM 641 O O . SER A 1 86 ? 14.215 -5.613 -16.720 1.00 70.12 86 SER A O 1
ATOM 643 N N . LEU A 1 87 ? 14.354 -6.394 -18.831 1.00 76.69 87 LEU A N 1
ATOM 644 C CA . LEU A 1 87 ? 12.947 -6.782 -18.958 1.00 76.69 87 LEU A CA 1
ATOM 645 C C . LEU A 1 87 ? 12.505 -7.680 -17.800 1.00 76.69 87 LEU A C 1
ATOM 647 O O . LEU A 1 87 ? 11.363 -7.601 -17.355 1.00 76.69 87 LEU A O 1
ATOM 651 N N . ARG A 1 88 ? 13.425 -8.514 -17.304 1.00 86.75 88 ARG A N 1
ATOM 652 C CA . ARG A 1 88 ? 13.175 -9.433 -16.200 1.00 86.75 88 ARG A CA 1
ATOM 653 C C . ARG A 1 88 ? 13.052 -8.698 -14.865 1.00 86.75 88 ARG A C 1
ATOM 655 O O . ARG A 1 88 ? 12.048 -8.896 -14.193 1.00 86.75 88 ARG A O 1
ATOM 662 N N . SER A 1 89 ? 14.011 -7.846 -14.488 1.00 89.56 89 SER A N 1
ATOM 663 C CA . SER A 1 89 ? 13.959 -7.163 -13.183 1.00 89.56 89 SER A CA 1
ATOM 664 C C . SER A 1 89 ? 12.808 -6.164 -13.098 1.00 89.56 89 SER A C 1
ATOM 666 O O . SER A 1 89 ? 12.133 -6.114 -12.077 1.00 89.56 89 SER A O 1
ATOM 668 N N . ALA A 1 90 ? 12.501 -5.455 -14.189 1.00 91.44 90 ALA A N 1
ATOM 669 C CA . ALA A 1 90 ? 11.352 -4.553 -14.243 1.00 91.44 90 ALA A CA 1
ATOM 670 C C . ALA A 1 90 ? 10.021 -5.296 -14.035 1.00 91.44 90 ALA A C 1
ATOM 672 O O . ALA A 1 90 ? 9.206 -4.882 -13.216 1.00 91.44 90 ALA A O 1
ATOM 673 N N . ARG A 1 91 ? 9.805 -6.427 -14.723 1.00 93.44 91 ARG A N 1
ATOM 674 C CA . ARG A 1 91 ? 8.585 -7.230 -14.528 1.00 93.44 91 ARG A CA 1
ATOM 675 C C . ARG A 1 91 ? 8.502 -7.816 -13.122 1.00 93.44 91 ARG A C 1
ATOM 677 O O . ARG A 1 91 ? 7.420 -7.805 -12.546 1.00 93.44 91 ARG A O 1
ATOM 684 N N . VAL A 1 92 ? 9.621 -8.295 -12.569 1.00 95.94 92 VAL A N 1
ATOM 685 C CA . VAL A 1 92 ? 9.668 -8.783 -11.180 1.00 95.94 92 VAL A CA 1
ATOM 686 C C . VAL A 1 92 ? 9.277 -7.662 -10.220 1.00 95.94 92 VAL A C 1
ATOM 688 O O . VAL A 1 92 ? 8.394 -7.873 -9.401 1.00 95.94 92 VAL A O 1
ATOM 691 N N . ALA A 1 93 ? 9.845 -6.462 -10.366 1.00 96.25 93 ALA A N 1
ATOM 692 C CA . ALA A 1 93 ? 9.490 -5.313 -9.537 1.00 96.25 93 ALA A CA 1
ATOM 693 C C . ALA A 1 93 ? 7.989 -4.987 -9.612 1.00 96.25 93 ALA A C 1
ATOM 695 O O . ALA A 1 93 ? 7.319 -4.902 -8.583 1.00 96.25 93 ALA A O 1
ATOM 696 N N . ALA A 1 94 ? 7.452 -4.873 -10.832 1.00 96.56 94 ALA A N 1
ATOM 697 C CA . ALA A 1 94 ? 6.053 -4.529 -11.061 1.00 96.56 94 ALA A CA 1
ATOM 698 C C . ALA A 1 94 ? 5.085 -5.546 -10.440 1.00 96.56 94 ALA A C 1
ATOM 700 O O . ALA A 1 94 ? 4.189 -5.171 -9.684 1.00 96.56 94 ALA A O 1
ATOM 701 N N . TRP A 1 95 ? 5.274 -6.835 -10.734 1.00 98.06 95 TRP A N 1
ATOM 702 C CA . TRP A 1 95 ? 4.401 -7.889 -10.217 1.00 98.06 95 TRP A CA 1
ATOM 703 C C . TRP A 1 95 ? 4.520 -8.049 -8.707 1.00 98.06 95 TRP A C 1
ATOM 705 O O . TRP A 1 95 ? 3.504 -8.215 -8.040 1.00 98.06 95 TRP A O 1
ATOM 715 N N . SER A 1 96 ? 5.726 -7.926 -8.158 1.00 98.38 96 SER A N 1
ATOM 716 C CA . SER A 1 96 ? 5.946 -7.940 -6.714 1.00 98.38 96 SER A CA 1
ATOM 717 C C . SER A 1 96 ? 5.210 -6.806 -5.996 1.00 98.38 96 SER A C 1
ATOM 719 O O . SER A 1 96 ? 4.608 -7.045 -4.952 1.00 98.38 96 SER A O 1
ATOM 721 N N . PHE A 1 97 ? 5.178 -5.593 -6.561 1.00 98.56 97 PHE A N 1
ATOM 722 C CA . PHE A 1 97 ? 4.371 -4.502 -6.007 1.00 98.56 97 PHE A CA 1
ATOM 723 C C . PHE A 1 97 ? 2.870 -4.773 -6.114 1.00 98.56 97 PHE A C 1
ATOM 725 O O . PHE A 1 97 ? 2.161 -4.599 -5.129 1.00 98.56 97 PHE A O 1
ATOM 732 N N . LEU A 1 98 ? 2.377 -5.235 -7.266 1.00 98.62 98 LEU A N 1
ATOM 733 C CA . LEU A 1 98 ? 0.950 -5.521 -7.456 1.00 98.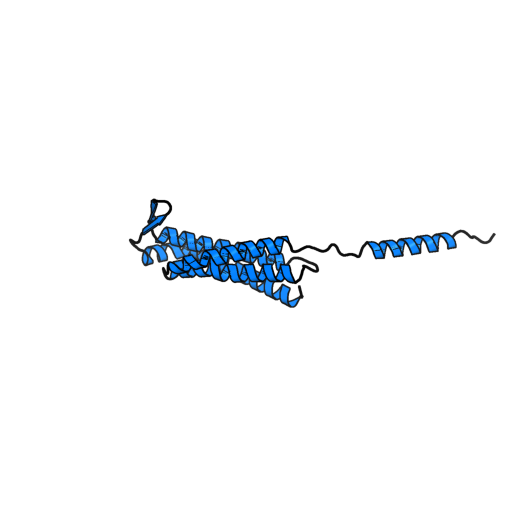62 98 LEU A CA 1
ATOM 734 C C . LEU A 1 98 ? 0.451 -6.629 -6.514 1.00 98.62 98 LEU A C 1
ATOM 736 O O . LEU A 1 98 ? -0.556 -6.455 -5.828 1.00 98.62 98 LEU A O 1
ATOM 740 N N . ILE A 1 99 ? 1.179 -7.745 -6.445 1.00 98.44 99 ILE A N 1
ATOM 741 C CA . ILE A 1 99 ? 0.867 -8.868 -5.551 1.00 98.44 99 ILE A CA 1
ATOM 742 C C . ILE A 1 99 ? 0.998 -8.428 -4.093 1.00 98.44 99 ILE A C 1
ATOM 744 O O . ILE A 1 99 ? 0.119 -8.720 -3.285 1.00 98.44 99 ILE A O 1
ATOM 748 N N . GLY A 1 100 ? 2.057 -7.686 -3.758 1.00 98.56 100 GLY A N 1
ATOM 749 C CA . GLY A 1 100 ? 2.255 -7.142 -2.420 1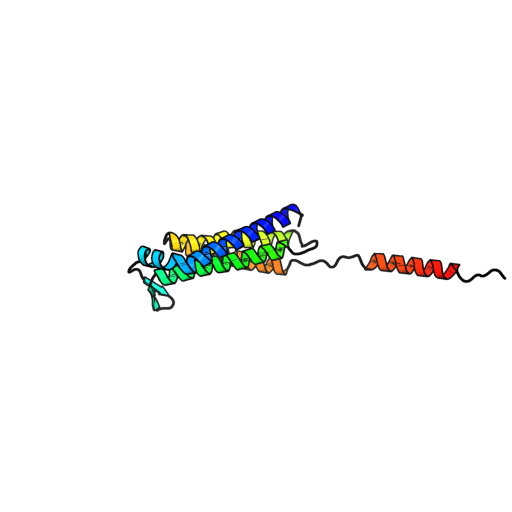.00 98.56 100 GLY A CA 1
ATOM 750 C C . GLY A 1 100 ? 1.103 -6.238 -1.980 1.00 98.56 100 GLY A C 1
ATOM 751 O O . GLY A 1 100 ? 0.617 -6.399 -0.868 1.00 98.56 100 GLY A O 1
ATOM 752 N N . ILE A 1 101 ? 0.593 -5.355 -2.849 1.00 98.69 101 ILE A N 1
ATOM 753 C CA . ILE A 1 101 ? -0.565 -4.496 -2.542 1.00 98.69 101 ILE A CA 1
ATOM 754 C C . ILE A 1 101 ? -1.801 -5.351 -2.246 1.00 98.69 101 ILE A C 1
ATOM 756 O O . ILE A 1 101 ? -2.481 -5.114 -1.248 1.00 98.69 101 ILE A O 1
ATOM 760 N N . GLY A 1 102 ? -2.071 -6.372 -3.062 1.00 98.31 102 GLY A N 1
ATOM 761 C CA . GLY A 1 102 ? -3.194 -7.282 -2.827 1.00 98.31 102 GLY A CA 1
ATOM 762 C C . GLY A 1 102 ? -3.074 -8.050 -1.506 1.00 98.31 102 GLY A C 1
ATOM 763 O O . GLY A 1 102 ? -4.019 -8.081 -0.720 1.00 98.31 102 GLY A O 1
ATOM 764 N N . LEU A 1 103 ? -1.907 -8.642 -1.234 1.00 98.12 103 LEU A N 1
ATOM 765 C CA . LEU A 1 103 ? -1.693 -9.497 -0.062 1.00 98.12 103 LEU A CA 1
ATOM 766 C C . LEU A 1 103 ? -1.478 -8.720 1.238 1.00 98.12 103 LEU A C 1
ATOM 768 O O . LEU A 1 103 ? -1.912 -9.180 2.287 1.00 98.12 103 LEU A O 1
ATOM 772 N N . PHE A 1 104 ? -0.811 -7.568 1.205 1.00 98.31 104 PHE A N 1
ATOM 773 C CA . PHE A 1 104 ? -0.534 -6.753 2.388 1.00 98.31 104 PHE A CA 1
ATOM 774 C C . PHE A 1 104 ? -1.673 -5.768 2.650 1.00 98.31 104 PHE A C 1
ATOM 776 O O . PHE A 1 104 ? -2.374 -5.883 3.650 1.00 98.31 104 PHE A O 1
ATOM 783 N N . SER A 1 105 ? -1.890 -4.813 1.742 1.00 98.44 105 SER A N 1
ATOM 784 C CA . SER A 1 105 ? -2.881 -3.752 1.945 1.00 98.44 105 SER A CA 1
ATOM 785 C C . SER A 1 105 ? -4.302 -4.299 1.854 1.00 98.44 105 SER A C 1
ATOM 787 O O . SER A 1 105 ? -5.119 -4.031 2.732 1.00 98.44 105 SER A O 1
ATOM 789 N N . GLY A 1 106 ? -4.583 -5.133 0.848 1.00 97.94 106 GLY A N 1
ATOM 790 C CA . GLY A 1 106 ? -5.888 -5.775 0.690 1.00 97.94 106 GLY A CA 1
ATOM 791 C C . GLY A 1 106 ? -6.291 -6.617 1.905 1.00 97.94 106 GLY A C 1
ATOM 792 O O . GLY A 1 106 ? -7.419 -6.493 2.383 1.00 97.94 106 GLY A O 1
ATOM 793 N N . SER A 1 107 ? -5.371 -7.420 2.457 1.00 98.00 107 SER A N 1
ATOM 794 C CA . SER A 1 107 ? -5.664 -8.236 3.646 1.00 98.00 107 SER A CA 1
ATOM 795 C C . SER A 1 107 ? -5.951 -7.392 4.883 1.00 98.00 107 SER A C 1
ATOM 797 O O . SER A 1 107 ? -6.889 -7.711 5.608 1.00 98.00 107 SER A O 1
ATOM 799 N N . LEU A 1 108 ? -5.215 -6.299 5.102 1.00 97.81 108 LEU A N 1
ATOM 800 C CA . LEU A 1 108 ? -5.454 -5.394 6.227 1.00 97.81 108 LEU A CA 1
ATOM 801 C C . LEU A 1 108 ? -6.789 -4.650 6.097 1.00 97.81 108 LEU A C 1
ATOM 803 O O . LEU A 1 108 ? -7.528 -4.573 7.077 1.00 97.81 108 LEU A O 1
ATOM 807 N N . TYR A 1 109 ? -7.154 -4.172 4.901 1.00 98.25 109 TYR A N 1
ATOM 808 C CA . TYR A 1 109 ? -8.480 -3.581 4.688 1.00 98.25 109 TYR A CA 1
ATOM 809 C C . TYR A 1 109 ? -9.595 -4.574 5.013 1.00 98.25 109 TYR A C 1
ATOM 811 O O . TYR A 1 109 ? -10.521 -4.247 5.755 1.00 98.25 109 TYR A O 1
ATOM 819 N N . LEU A 1 110 ? -9.494 -5.803 4.500 1.00 97.50 110 LEU A N 1
ATOM 820 C CA . LEU A 1 110 ? -10.478 -6.847 4.770 1.00 97.50 110 LEU A CA 1
ATOM 821 C C . LEU A 1 110 ? -10.507 -7.229 6.254 1.00 97.50 110 LEU A C 1
ATOM 823 O O . LEU A 1 110 ? -11.589 -7.372 6.817 1.00 97.50 110 LEU A O 1
ATOM 827 N N . LEU A 1 111 ? -9.352 -7.347 6.908 1.00 96.44 111 LEU A N 1
ATOM 828 C CA . LEU A 1 111 ? -9.240 -7.652 8.335 1.00 96.44 111 LEU A CA 1
ATOM 829 C C . LEU A 1 111 ? -9.956 -6.608 9.193 1.00 96.44 111 LEU A C 1
ATOM 831 O O . LEU A 1 111 ? -10.668 -6.977 10.124 1.00 96.44 111 LEU A O 1
ATOM 835 N N . VAL A 1 112 ? -9.805 -5.324 8.873 1.00 96.44 112 VAL A N 1
ATOM 836 C CA . VAL A 1 112 ? -10.450 -4.230 9.610 1.00 96.44 112 VAL A CA 1
ATOM 837 C C . VAL A 1 112 ? -11.963 -4.229 9.398 1.00 96.44 112 VAL A C 1
ATOM 839 O O . VAL A 1 112 ? -12.720 -4.088 10.359 1.00 96.44 112 VAL A O 1
ATOM 842 N N . LEU A 1 113 ? -12.414 -4.420 8.157 1.00 94.75 113 LEU A N 1
ATOM 843 C CA . LEU A 1 113 ? -13.837 -4.354 7.813 1.00 94.75 113 LEU A CA 1
ATOM 844 C C . LEU A 1 113 ? -14.624 -5.602 8.238 1.00 94.75 113 LEU A C 1
ATOM 846 O O . LEU A 1 113 ? -15.805 -5.500 8.548 1.00 94.75 113 LEU A O 1
ATOM 850 N N . THR A 1 114 ? -13.986 -6.774 8.262 1.00 94.75 114 THR A N 1
ATOM 851 C CA . THR A 1 114 ? -14.652 -8.056 8.570 1.00 94.75 114 THR A CA 1
ATOM 852 C C . THR A 1 114 ? -14.336 -8.593 9.964 1.00 94.75 114 THR A C 1
ATOM 854 O O . THR A 1 114 ? -15.042 -9.466 10.463 1.00 94.75 114 THR A O 1
ATOM 857 N N . GLY A 1 115 ? -13.251 -8.130 10.588 1.00 92.00 115 GLY A N 1
ATOM 858 C CA . GLY A 1 115 ? -12.751 -8.652 11.858 1.00 92.00 115 GLY A CA 1
ATOM 859 C C . GLY A 1 115 ? -12.036 -10.004 11.751 1.00 92.00 115 GLY A C 1
ATOM 860 O O . GLY A 1 115 ? -11.607 -10.537 12.776 1.00 92.00 115 GLY A O 1
ATOM 861 N N . LEU A 1 116 ? -11.875 -10.565 10.544 1.00 93.25 116 LEU A N 1
ATOM 862 C CA . LEU A 1 116 ? -11.226 -11.860 10.312 1.00 93.25 116 LEU A CA 1
ATOM 863 C C . LEU A 1 116 ? -9.717 -11.782 10.592 1.00 93.25 116 LEU A C 1
ATOM 865 O O . LEU A 1 116 ? -8.920 -11.381 9.746 1.00 93.25 116 LEU A O 1
ATOM 869 N N . THR A 1 117 ? -9.306 -12.203 11.787 1.00 89.75 117 THR A N 1
ATOM 870 C CA . THR A 1 117 ? -7.918 -12.073 12.263 1.00 89.75 117 THR A CA 1
ATOM 871 C C . THR A 1 117 ? -6.913 -12.949 11.517 1.00 89.75 117 THR A C 1
ATOM 873 O O . THR A 1 117 ? -5.741 -12.585 11.445 1.00 89.75 117 THR A O 1
ATOM 876 N N . TRP A 1 118 ? -7.348 -14.060 10.914 1.00 91.25 118 TRP A N 1
ATOM 877 C CA . TRP A 1 118 ? -6.475 -14.951 10.139 1.00 91.25 118 TRP A CA 1
ATOM 878 C C . TRP A 1 118 ? -5.896 -14.275 8.887 1.00 91.25 118 TRP A C 1
ATOM 880 O O . TRP A 1 118 ? -4.810 -14.640 8.445 1.00 91.25 118 TRP A O 1
ATOM 890 N N . LEU A 1 119 ? -6.565 -13.242 8.358 1.00 90.25 119 LEU A N 1
ATOM 891 C CA . LEU A 1 119 ? -6.054 -12.440 7.243 1.00 90.25 119 LEU A CA 1
ATOM 892 C C . LEU A 1 119 ? -4.723 -11.757 7.590 1.00 90.25 119 LEU A C 1
ATOM 894 O O . LEU A 1 119 ? -3.891 -11.562 6.708 1.00 90.25 119 LEU A O 1
ATOM 898 N N . GLY A 1 120 ? -4.477 -11.479 8.875 1.00 86.56 120 GLY A N 1
ATOM 899 C CA . GLY A 1 120 ? -3.206 -10.934 9.348 1.00 86.56 120 GLY A CA 1
ATOM 900 C C . GLY A 1 120 ? -2.026 -11.890 9.148 1.00 86.56 120 GLY A C 1
ATOM 901 O O . GLY A 1 120 ? -0.892 -11.440 9.027 1.00 86.56 120 GLY A O 1
ATOM 902 N N . ALA A 1 121 ? -2.271 -13.202 9.039 1.00 91.81 121 ALA A N 1
ATOM 903 C CA . ALA A 1 121 ? -1.232 -14.178 8.708 1.00 91.81 121 ALA A CA 1
ATOM 904 C C . ALA A 1 121 ? -0.819 -14.129 7.223 1.00 91.81 121 ALA A C 1
ATOM 906 O O . ALA A 1 121 ? 0.243 -14.634 6.870 1.00 91.81 121 ALA A O 1
ATOM 907 N N . ILE A 1 122 ? -1.627 -13.506 6.352 1.00 94.19 122 ILE A N 1
ATOM 908 C CA . ILE A 1 122 ? -1.313 -13.316 4.926 1.00 94.19 122 ILE A CA 1
ATOM 909 C C . ILE A 1 122 ? -0.386 -12.108 4.726 1.00 94.19 122 ILE A C 1
ATOM 911 O O . ILE A 1 122 ? 0.476 -12.109 3.846 1.00 94.19 122 ILE A O 1
ATOM 915 N N . THR A 1 123 ? -0.531 -11.083 5.569 1.00 93.00 123 THR A N 1
ATOM 916 C CA . THR A 1 123 ? 0.192 -9.808 5.477 1.00 93.00 123 THR A CA 1
ATOM 917 C C . THR A 1 123 ? 1.723 -9.954 5.347 1.00 93.00 123 THR A C 1
ATOM 919 O O . THR A 1 123 ? 2.294 -9.272 4.491 1.00 93.00 123 THR A O 1
ATOM 922 N N . PRO A 1 124 ? 2.422 -10.856 6.074 1.00 95.44 124 PRO A N 1
ATOM 923 C CA . PRO A 1 124 ? 3.870 -11.035 5.931 1.00 95.44 124 PRO A CA 1
ATOM 924 C C . PRO A 1 124 ? 4.311 -11.414 4.513 1.00 95.44 124 PRO A C 1
ATOM 926 O O . PRO A 1 124 ? 5.316 -10.894 4.034 1.00 95.44 124 PRO A O 1
ATOM 929 N N . PHE A 1 125 ? 3.540 -12.247 3.804 1.00 97.62 125 PHE A N 1
ATOM 930 C CA . PHE A 1 125 ? 3.857 -12.640 2.426 1.00 97.62 125 PHE A CA 1
ATOM 931 C C . PHE A 1 125 ? 3.801 -11.446 1.469 1.00 97.62 125 PHE A C 1
ATOM 933 O O . PHE A 1 125 ? 4.646 -11.314 0.581 1.00 97.62 125 PHE A O 1
ATOM 940 N N . GLY A 1 126 ? 2.846 -10.536 1.680 1.00 97.69 126 GLY A N 1
ATOM 941 C CA . GLY A 1 126 ? 2.788 -9.277 0.942 1.00 97.69 126 GLY A CA 1
ATOM 942 C C . GLY A 1 126 ? 3.987 -8.371 1.241 1.00 97.69 126 GLY A C 1
ATOM 943 O O . GLY A 1 126 ? 4.564 -7.793 0.323 1.00 97.69 126 GLY A O 1
ATOM 944 N N . GLY A 1 127 ? 4.434 -8.321 2.500 1.00 97.75 127 GLY A N 1
ATOM 945 C CA . GLY A 1 127 ? 5.656 -7.613 2.895 1.00 97.75 127 GLY A CA 1
ATOM 946 C C . GLY A 1 127 ? 6.914 -8.179 2.224 1.00 97.75 127 GLY A C 1
ATOM 947 O O . GLY A 1 127 ? 7.745 -7.425 1.720 1.00 97.75 127 GLY A O 1
ATOM 948 N N . THR A 1 128 ? 7.032 -9.506 2.131 1.00 98.31 128 THR A N 1
ATOM 949 C CA . THR A 1 128 ? 8.117 -10.157 1.380 1.00 98.31 128 THR A CA 1
ATOM 950 C C . THR A 1 128 ? 8.075 -9.786 -0.101 1.00 98.31 128 THR A C 1
ATOM 952 O O . THR A 1 128 ? 9.113 -9.450 -0.674 1.00 98.31 128 THR A O 1
ATOM 955 N N . ALA A 1 129 ? 6.889 -9.781 -0.718 1.00 98.31 129 ALA A N 1
ATOM 956 C CA . ALA A 1 129 ? 6.731 -9.344 -2.102 1.00 98.31 129 ALA A CA 1
ATOM 957 C C . ALA A 1 129 ? 7.203 -7.892 -2.282 1.00 98.31 129 ALA A C 1
ATOM 959 O O . ALA A 1 129 ? 7.980 -7.611 -3.190 1.00 98.31 129 ALA A O 1
ATOM 960 N N . PHE A 1 130 ? 6.848 -6.981 -1.376 1.00 98.44 130 PHE A N 1
ATOM 961 C CA . PHE A 1 130 ? 7.343 -5.605 -1.406 1.00 98.44 130 PHE A CA 1
ATOM 962 C C . PHE A 1 130 ? 8.866 -5.494 -1.346 1.00 98.44 130 PHE A C 1
ATOM 964 O O . PHE A 1 130 ? 9.449 -4.774 -2.159 1.00 98.44 130 PHE A O 1
ATOM 971 N N . ILE A 1 131 ? 9.522 -6.242 -0.456 1.00 98.44 131 ILE A N 1
ATOM 972 C CA . ILE A 1 131 ? 10.990 -6.273 -0.359 1.00 98.44 131 ILE A CA 1
ATOM 973 C C . ILE A 1 131 ? 11.610 -6.728 -1.687 1.00 98.44 131 ILE A C 1
ATOM 975 O O . ILE A 1 131 ? 12.518 -6.074 -2.203 1.00 98.44 131 ILE A O 1
ATOM 979 N N . ILE A 1 132 ? 11.085 -7.807 -2.280 1.00 98.06 132 ILE A N 1
ATOM 980 C CA . ILE A 1 132 ? 11.529 -8.295 -3.595 1.00 98.06 132 ILE A CA 1
ATOM 981 C C . ILE A 1 132 ? 11.313 -7.217 -4.663 1.00 98.06 132 ILE A C 1
ATOM 983 O O . ILE A 1 132 ? 12.178 -7.013 -5.512 1.00 98.06 132 ILE A O 1
ATOM 987 N N . GLY A 1 133 ? 10.177 -6.519 -4.619 1.00 97.19 133 GLY A N 1
ATOM 988 C CA . GLY A 1 133 ? 9.826 -5.471 -5.570 1.00 97.19 133 GLY A CA 1
ATOM 989 C C . GLY A 1 133 ? 10.819 -4.312 -5.564 1.00 97.19 133 GLY A C 1
ATOM 990 O O . GLY A 1 133 ? 11.362 -3.957 -6.610 1.00 97.19 133 GLY A O 1
ATOM 991 N N . TRP A 1 134 ? 11.122 -3.776 -4.380 1.00 97.31 134 TRP A N 1
ATOM 992 C CA . TRP A 1 134 ? 12.103 -2.702 -4.219 1.00 97.31 134 TRP A CA 1
ATOM 993 C C . TRP A 1 134 ? 13.523 -3.152 -4.571 1.00 97.31 134 TRP A C 1
ATOM 995 O O . TRP A 1 134 ? 14.235 -2.421 -5.258 1.00 97.31 134 TRP A O 1
ATOM 1005 N N . GLY A 1 135 ? 13.920 -4.368 -4.183 1.00 96.06 135 GLY A N 1
ATOM 1006 C CA . GLY A 1 135 ? 15.213 -4.939 -4.566 1.00 96.06 135 GLY A CA 1
ATOM 1007 C C . GLY A 1 135 ? 15.353 -5.094 -6.084 1.00 96.06 135 GLY A C 1
ATOM 1008 O O . GLY A 1 135 ? 16.354 -4.686 -6.669 1.00 96.06 135 GLY A O 1
ATOM 1009 N N . ALA A 1 136 ? 14.321 -5.610 -6.754 1.00 93.69 136 ALA A N 1
ATOM 1010 C CA . ALA A 1 136 ? 14.301 -5.732 -8.207 1.00 93.69 136 ALA A CA 1
ATOM 1011 C C . ALA A 1 136 ? 14.308 -4.364 -8.906 1.00 93.69 136 ALA A C 1
ATOM 1013 O O . ALA A 1 136 ? 15.000 -4.209 -9.913 1.00 93.69 136 ALA A O 1
ATOM 1014 N N . LEU A 1 137 ? 13.595 -3.371 -8.358 1.00 92.44 137 LEU A N 1
ATOM 1015 C CA . LEU A 1 137 ? 13.608 -1.994 -8.850 1.00 92.44 137 LEU A CA 1
ATOM 1016 C C . LEU A 1 137 ? 15.009 -1.378 -8.735 1.00 92.44 137 LEU A C 1
ATOM 1018 O O . LEU A 1 137 ? 15.485 -0.788 -9.700 1.00 92.44 137 LEU A O 1
ATOM 1022 N N . ALA A 1 138 ? 15.709 -1.569 -7.614 1.00 91.44 138 ALA A N 1
ATOM 1023 C CA . ALA A 1 138 ? 17.080 -1.083 -7.431 1.00 91.44 138 ALA A CA 1
ATOM 1024 C C . ALA A 1 138 ? 18.062 -1.669 -8.465 1.00 91.44 138 ALA A C 1
ATOM 1026 O O . ALA A 1 138 ? 18.997 -0.997 -8.895 1.00 91.44 138 ALA A O 1
ATOM 1027 N N . LEU A 1 139 ? 17.816 -2.902 -8.917 1.00 87.88 139 LEU A N 1
ATOM 1028 C CA . LEU A 1 139 ? 18.598 -3.577 -9.957 1.00 87.88 139 LEU A CA 1
ATOM 1029 C C . LEU A 1 139 ? 18.181 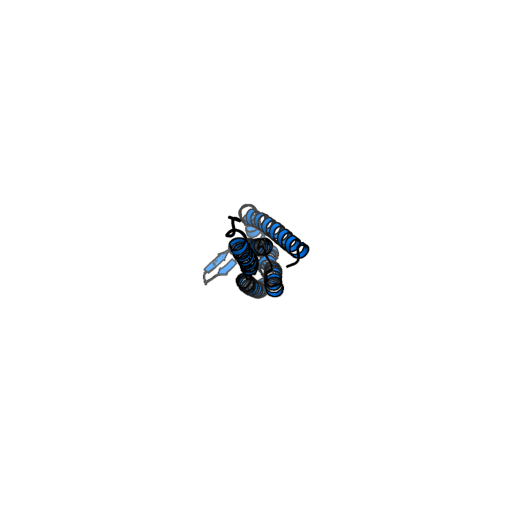-3.195 -11.387 1.00 87.88 139 LEU A C 1
ATOM 1031 O O . LEU A 1 139 ? 18.758 -3.702 -12.354 1.00 87.88 139 LEU A O 1
ATOM 1035 N N . THR A 1 140 ? 17.174 -2.335 -11.570 1.00 83.81 140 THR A N 1
ATOM 1036 C CA . THR A 1 140 ? 16.839 -1.813 -12.901 1.00 83.81 140 THR A CA 1
ATOM 1037 C C . THR A 1 140 ? 17.914 -0.821 -13.348 1.00 83.81 140 THR A C 1
ATOM 1039 O O . THR A 1 140 ? 17.895 0.365 -13.036 1.00 83.81 140 THR A O 1
ATOM 1042 N N . THR A 1 141 ? 18.905 -1.317 -14.086 1.00 68.00 141 THR A N 1
ATOM 1043 C CA . THR A 1 141 ? 19.970 -0.475 -14.628 1.00 68.00 141 THR A CA 1
ATOM 1044 C C . THR A 1 141 ? 19.443 0.377 -15.782 1.00 68.00 141 THR A C 1
ATOM 1046 O O . THR A 1 141 ? 18.783 -0.115 -16.700 1.00 68.00 141 THR A O 1
ATOM 1049 N N . ARG A 1 142 ? 19.778 1.673 -15.772 1.00 64.62 142 ARG A N 1
ATOM 1050 C CA . ARG A 1 142 ? 19.806 2.469 -17.001 1.00 64.62 142 ARG A CA 1
ATOM 1051 C C . ARG A 1 142 ? 21.078 2.061 -17.721 1.00 64.62 142 ARG A C 1
ATOM 1053 O O . ARG A 1 142 ? 22.150 2.472 -17.296 1.00 64.62 142 ARG A O 1
ATOM 1060 N N . SER A 1 143 ? 21.000 1.224 -18.753 1.00 55.72 143 SER A N 1
ATOM 1061 C CA . SER A 1 143 ? 22.180 1.027 -19.597 1.00 55.72 143 SER A CA 1
ATOM 1062 C C . SER A 1 143 ? 22.515 2.388 -20.219 1.00 55.72 143 SER A C 1
ATOM 1064 O O . SER A 1 143 ? 21.677 2.905 -20.964 1.00 55.72 143 SER A O 1
ATOM 1066 N N . PRO A 1 144 ? 23.683 2.998 -19.935 1.00 49.91 144 PRO A N 1
ATOM 1067 C CA . PRO A 1 144 ? 24.110 4.181 -20.664 1.00 49.91 144 PRO A CA 1
ATOM 1068 C C . PRO A 1 144 ? 24.203 3.764 -22.130 1.00 49.91 144 PRO A C 1
ATOM 1070 O O . PRO A 1 144 ? 24.831 2.748 -22.444 1.00 49.91 144 PRO A O 1
ATOM 1073 N N . GLY A 1 145 ? 23.494 4.463 -23.015 1.00 49.25 145 GLY A N 1
ATOM 1074 C CA . GLY A 1 145 ? 23.474 4.120 -24.431 1.00 49.25 145 GLY A CA 1
ATOM 1075 C C . GLY A 1 145 ? 24.902 4.048 -24.970 1.00 49.25 145 GLY A C 1
ATOM 1076 O O . GLY A 1 145 ? 25.651 5.019 -24.882 1.00 49.25 145 GLY A O 1
ATOM 1077 N N . LYS A 1 146 ? 25.291 2.902 -25.537 1.00 55.09 146 LYS A N 1
ATOM 1078 C CA . LYS A 1 146 ? 26.480 2.802 -26.390 1.00 55.09 146 LYS A CA 1
ATOM 1079 C C . LYS A 1 146 ? 26.205 3.597 -27.676 1.00 55.09 146 LYS A C 1
ATOM 1081 O O . LYS A 1 146 ? 25.888 2.988 -28.684 1.00 55.09 146 LYS A O 1
ATOM 1086 N N . ASN A 1 147 ? 26.240 4.930 -27.648 1.00 53.69 147 ASN A N 1
ATOM 1087 C CA . ASN A 1 147 ? 26.104 5.715 -28.885 1.00 53.69 147 ASN A CA 1
ATOM 1088 C C . ASN A 1 147 ? 26.956 6.988 -28.961 1.00 53.69 147 ASN A C 1
ATOM 1090 O O . ASN A 1 147 ? 26.895 7.689 -29.959 1.00 53.69 147 ASN A O 1
ATOM 1094 N N . SER A 1 148 ? 27.795 7.278 -27.965 1.00 56.03 148 SER A N 1
ATOM 1095 C CA . SER A 1 148 ? 28.777 8.366 -28.077 1.00 56.03 148 SER A CA 1
ATOM 1096 C C . SER A 1 148 ? 30.087 7.927 -28.735 1.00 56.03 148 SER A C 1
ATOM 1098 O O . SER A 1 148 ? 30.746 8.739 -29.362 1.00 56.03 148 SER A O 1
ATOM 1100 N N . ARG A 1 149 ? 30.462 6.640 -28.659 1.00 57.06 149 ARG A N 1
ATOM 1101 C CA . ARG A 1 149 ? 31.753 6.169 -29.199 1.00 57.06 149 ARG A CA 1
ATOM 1102 C C . ARG A 1 149 ? 31.806 6.052 -30.723 1.00 57.06 149 ARG A C 1
ATOM 1104 O O . ARG A 1 149 ? 32.869 6.261 -31.281 1.00 57.06 149 ARG A O 1
ATOM 1111 N N . VAL A 1 150 ? 30.691 5.736 -31.381 1.00 59.00 150 VAL A N 1
ATOM 1112 C CA . VAL A 1 150 ? 30.654 5.578 -32.849 1.00 59.00 150 VAL A CA 1
ATOM 1113 C C . VAL A 1 150 ? 30.552 6.937 -33.543 1.00 59.00 150 VAL A C 1
ATOM 1115 O O . VAL A 1 150 ? 31.285 7.183 -34.489 1.00 59.00 150 VAL A O 1
ATOM 1118 N N . VAL A 1 151 ? 29.736 7.854 -33.009 1.00 61.03 151 VAL A N 1
ATOM 1119 C CA . VAL A 1 151 ? 29.609 9.229 -33.532 1.00 61.03 151 VAL A CA 1
ATOM 1120 C C . VAL A 1 151 ? 30.924 10.004 -33.403 1.00 61.03 151 VAL A C 1
ATOM 1122 O O . VAL A 1 151 ? 31.250 10.806 -34.267 1.00 61.03 151 VAL A O 1
ATOM 1125 N N . GLN A 1 152 ? 31.697 9.731 -32.351 1.00 60.41 152 GLN A N 1
ATOM 1126 C CA . GLN A 1 152 ? 32.974 10.398 -32.109 1.00 60.41 152 GLN A CA 1
ATOM 1127 C C . GLN A 1 152 ? 34.139 9.771 -32.892 1.00 60.41 152 GLN A C 1
ATOM 1129 O O . GLN A 1 152 ? 35.102 10.471 -33.172 1.00 60.41 152 GLN A O 1
ATOM 1134 N N . MET A 1 153 ? 34.052 8.485 -33.272 1.00 58.84 153 MET A N 1
ATOM 1135 C CA . MET A 1 153 ? 35.024 7.852 -34.179 1.00 58.84 153 MET A CA 1
ATOM 1136 C C . MET A 1 153 ? 34.845 8.351 -35.615 1.00 58.84 153 MET A C 1
ATOM 1138 O O . MET A 1 153 ? 35.829 8.725 -36.237 1.00 58.84 153 MET A O 1
ATOM 1142 N N . ASP A 1 154 ? 33.600 8.437 -36.091 1.00 66.12 154 ASP A N 1
ATOM 1143 C CA . ASP A 1 154 ? 33.280 8.889 -37.451 1.00 66.12 154 ASP A CA 1
ATOM 1144 C C . ASP A 1 154 ? 33.659 10.366 -37.657 1.00 66.12 154 ASP A C 1
ATOM 1146 O O . ASP A 1 154 ? 34.366 10.701 -38.603 1.00 66.12 154 ASP A O 1
ATOM 1150 N N . SER A 1 155 ? 33.312 11.258 -36.717 1.00 68.50 155 SER A N 1
ATOM 1151 C CA . SER A 1 155 ? 33.698 12.677 -36.814 1.00 68.50 155 SER A CA 1
ATOM 1152 C C . SER A 1 155 ? 35.217 12.876 -36.856 1.00 68.50 155 SER A C 1
ATOM 1154 O O . SER A 1 155 ? 35.711 13.718 -37.596 1.00 68.50 155 SER A O 1
ATOM 1156 N N . GLN A 1 156 ? 35.966 12.074 -36.093 1.00 69.69 156 GLN A N 1
ATOM 1157 C CA . GLN A 1 156 ? 37.425 12.166 -36.040 1.00 69.69 156 GLN A CA 1
ATOM 1158 C C . GLN A 1 156 ? 38.078 11.654 -37.335 1.00 69.69 156 GLN A C 1
ATOM 1160 O O . GLN A 1 156 ? 39.097 12.193 -37.766 1.00 69.69 156 GLN A O 1
ATOM 1165 N N . GLU A 1 157 ? 37.473 10.649 -37.975 1.00 73.00 157 GLU A N 1
ATOM 1166 C CA . GLU A 1 157 ? 37.894 10.128 -39.277 1.00 73.00 157 GLU A CA 1
ATOM 1167 C C . GLU A 1 157 ? 37.659 11.166 -40.391 1.00 73.00 157 GLU A C 1
ATOM 1169 O O . GLU A 1 157 ? 38.585 11.463 -41.149 1.00 73.00 157 GLU A O 1
ATOM 1174 N N . TRP A 1 158 ? 36.487 11.812 -40.430 1.00 65.62 158 TRP A N 1
ATOM 1175 C CA . TRP A 1 158 ? 36.174 12.887 -41.388 1.00 65.62 158 TRP A CA 1
ATOM 1176 C C . TRP A 1 158 ? 37.058 14.130 -41.231 1.00 65.62 158 TRP A C 1
ATOM 1178 O O . TRP A 1 158 ? 37.520 14.689 -42.232 1.00 65.62 158 TRP A O 1
ATOM 1188 N N . ASP A 1 159 ? 37.339 14.545 -39.996 1.00 76.81 159 ASP A N 1
ATOM 1189 C CA . ASP A 1 159 ? 38.213 15.691 -39.720 1.00 76.81 159 ASP A CA 1
ATOM 1190 C C . ASP A 1 159 ? 39.660 15.405 -40.158 1.00 76.81 159 ASP A C 1
ATOM 1192 O O . ASP A 1 159 ? 40.335 16.276 -40.708 1.00 76.81 159 ASP A O 1
ATOM 1196 N N . SER A 1 160 ? 40.130 14.163 -39.988 1.00 70.38 160 SER A N 1
ATOM 1197 C CA . SER A 1 160 ? 41.463 13.753 -40.447 1.00 70.38 160 SER A CA 1
ATOM 1198 C C . SER A 1 160 ? 41.562 13.645 -41.975 1.00 70.38 160 SER A C 1
ATOM 1200 O O . SER A 1 160 ? 42.537 14.108 -42.563 1.00 70.38 160 SER A O 1
ATOM 1202 N N . ALA A 1 161 ? 40.527 13.117 -42.636 1.00 71.50 161 ALA A N 1
ATOM 1203 C CA . ALA A 1 161 ? 40.500 12.939 -44.086 1.00 71.50 161 ALA A CA 1
ATOM 1204 C C . ALA A 1 161 ? 40.406 14.270 -44.852 1.00 71.50 161 ALA A C 1
ATOM 1206 O O . ALA A 1 161 ? 40.929 14.396 -45.959 1.00 71.50 161 ALA A O 1
ATOM 1207 N N . THR A 1 162 ? 39.747 15.277 -44.276 1.00 69.75 162 THR A N 1
ATOM 1208 C CA . THR A 1 162 ? 39.598 16.598 -44.904 1.00 69.75 162 THR A CA 1
ATOM 1209 C C . THR A 1 162 ? 40.814 17.496 -44.676 1.00 69.75 162 THR A C 1
ATOM 1211 O O . THR A 1 162 ? 41.174 18.254 -45.581 1.00 69.75 162 THR A O 1
ATOM 1214 N N . ALA A 1 163 ? 41.514 17.359 -43.543 1.00 68.12 163 ALA A N 1
ATOM 1215 C CA . ALA A 1 163 ? 42.743 18.099 -43.251 1.00 68.12 163 ALA A CA 1
ATOM 1216 C C . ALA A 1 163 ? 43.850 17.873 -44.303 1.00 68.12 163 ALA A C 1
ATOM 1218 O O . ALA A 1 163 ? 44.499 18.832 -44.726 1.00 68.12 163 ALA A O 1
ATOM 1219 N N . ASP A 1 164 ? 44.003 16.643 -44.801 1.00 63.78 164 ASP A N 1
ATOM 1220 C CA . ASP A 1 164 ? 45.028 16.293 -45.798 1.00 63.78 164 ASP A CA 1
ATOM 1221 C C . ASP A 1 164 ? 44.719 16.816 -47.215 1.00 63.78 164 ASP A C 1
ATOM 1223 O O . ASP A 1 164 ? 45.613 16.930 -48.057 1.00 63.78 164 ASP A O 1
ATOM 1227 N N . THR A 1 165 ? 43.466 17.185 -47.495 1.00 63.00 165 THR A N 1
ATOM 1228 C CA . THR A 1 165 ? 43.039 17.646 -48.831 1.00 63.00 165 THR A CA 1
ATOM 1229 C C . THR A 1 165 ? 43.125 19.162 -49.031 1.00 63.00 165 THR A C 1
ATOM 1231 O O . THR A 1 165 ? 43.129 19.627 -50.170 1.00 63.00 165 THR A O 1
ATOM 1234 N N . VAL A 1 166 ? 43.239 19.947 -47.954 1.00 62.31 166 VAL A N 1
ATOM 1235 C CA . VAL A 1 166 ? 43.153 21.421 -48.005 1.00 62.31 166 VAL A CA 1
ATOM 1236 C C . VAL A 1 166 ? 44.526 22.109 -48.175 1.00 62.31 166 VAL A C 1
ATOM 1238 O O . VAL A 1 166 ? 44.585 23.280 -48.543 1.00 62.31 166 VAL A O 1
ATOM 1241 N N . VAL A 1 167 ? 45.656 21.405 -48.012 1.00 58.56 167 VAL A N 1
ATOM 1242 C CA . VAL A 1 167 ? 47.010 22.019 -47.973 1.00 58.56 167 VAL A CA 1
ATOM 1243 C C . VAL A 1 167 ? 47.769 21.990 -49.317 1.00 58.56 167 VAL A C 1
ATOM 1245 O O . VAL A 1 167 ? 48.995 21.995 -49.354 1.00 58.56 167 VAL A O 1
ATOM 1248 N N . LYS A 1 168 ? 47.087 22.017 -50.469 1.00 60.31 168 LYS A N 1
ATOM 1249 C CA . LYS A 1 168 ? 47.771 22.275 -51.756 1.00 60.31 168 LYS A CA 1
ATOM 1250 C C . LYS A 1 168 ? 47.098 23.382 -52.565 1.00 60.31 168 LYS A C 1
ATOM 1252 O O . LYS A 1 168 ? 46.349 23.085 -53.495 1.00 60.31 168 LYS A O 1
ATOM 1257 N N . PRO A 1 169 ? 47.385 24.664 -52.272 1.00 55.44 169 PRO A N 1
ATOM 1258 C CA . PRO A 1 169 ? 47.221 25.696 -53.281 1.00 55.44 169 PRO A CA 1
ATOM 1259 C C . PRO A 1 169 ? 48.216 25.421 -54.417 1.00 55.44 169 PRO A C 1
ATOM 1261 O O . PRO A 1 169 ? 49.423 25.342 -54.199 1.00 55.44 169 PRO A O 1
ATOM 1264 N N . ASN A 1 170 ? 47.690 25.234 -55.628 1.00 60.72 170 ASN A N 1
ATOM 1265 C CA . ASN A 1 170 ? 48.477 25.283 -56.856 1.00 60.72 170 ASN A CA 1
ATOM 1266 C C . ASN A 1 170 ? 49.153 26.660 -56.952 1.00 60.72 170 ASN A C 1
ATOM 1268 O O . ASN A 1 170 ? 48.477 27.657 -57.215 1.00 60.72 170 ASN A O 1
ATOM 1272 N N . SER A 1 171 ? 50.470 26.692 -56.769 1.00 52.84 171 SER A N 1
ATOM 1273 C CA . SER A 1 171 ? 51.368 27.731 -57.280 1.00 52.84 171 SER A CA 1
ATOM 1274 C C . SER A 1 171 ? 52.747 27.134 -57.510 1.00 52.84 171 SER A C 1
ATOM 1276 O O . SER A 1 171 ? 53.339 26.688 -56.499 1.00 52.84 171 SER A O 1
#

pLDDT: mean 88.11, std 13.98, range [49.25, 98.81]